Protein AF-A0A0P9DI42-F1 (afdb_monomer)

Solvent-accessible surface area (backbone atoms only — not comparable to full-atom values): 10385 Å² total; per-residue (Å²): 107,72,68,57,53,53,53,47,64,72,67,50,74,78,80,83,72,82,53,86,79,52,76,80,51,79,82,66,85,82,64,98,62,75,49,73,66,54,53,63,75,41,42,65,63,53,28,59,53,42,41,61,54,32,65,57,34,32,85,74,69,77,44,83,60,94,71,53,80,78,88,76,87,80,70,58,71,71,54,46,53,51,52,53,51,49,52,49,52,49,53,49,52,53,49,53,51,52,53,51,50,54,54,49,53,51,49,54,55,49,53,52,51,52,51,52,52,50,53,52,49,54,49,61,64,47,49,61,56,50,53,51,52,49,53,53,51,53,39,59,73,67,37,93,62,38,58,60,54,48,52,51,53,52,48,55,51,49,59,74,72,48,92,73,87,86,78,83,80,82,131

Mean predicted aligned error: 15.02 Å

Radius of gyration: 42.17 Å; Cα contacts (8 Å, |Δi|>4): 44; chains: 1; bounding box: 73×37×128 Å

Organism: NCBI:txid186479

Sequence (171 aa):
FISILRERIANFEAPRVGSPLDTVQLDSNIVTGVSINDLRKNLRDLNELMDRECLSSEARYGITFDASLITGIDPPTEVESALAAINTAHNQVSSDISLAQASADQKIVQSRRAVEIETLKAQAEVEPLRAMAAQLTELKRNGPRALELYLRNVRLRLYNQAQRVILEVKE

pLDDT: mean 79.25, std 15.26, range [40.31, 97.69]

Structure (mmCIF, N/CA/C/O backbone):
data_AF-A0A0P9DI42-F1
#
_entry.id   AF-A0A0P9DI42-F1
#
loop_
_atom_site.group_PDB
_atom_site.id
_atom_site.type_symbol
_atom_site.label_atom_id
_atom_site.label_alt_id
_atom_site.label_comp_id
_atom_site.label_asym_id
_atom_site.label_entity_id
_atom_site.label_seq_id
_atom_site.pdbx_PDB_ins_code
_atom_site.Cartn_x
_atom_site.Cartn_y
_atom_site.Cartn_z
_atom_site.occupancy
_atom_site.B_iso_or_equiv
_atom_site.auth_seq_id
_atom_site.auth_comp_id
_atom_site.auth_asym_id
_atom_site.auth_atom_id
_atom_site.pdbx_PDB_model_num
ATOM 1 N N . PHE A 1 1 ? 18.825 1.456 -46.500 1.00 64.19 1 PHE A N 1
ATOM 2 C CA . PHE A 1 1 ? 18.825 0.649 -45.264 1.00 64.19 1 PHE A CA 1
ATOM 3 C C . PHE A 1 1 ? 18.839 1.517 -44.002 1.00 64.19 1 PHE A C 1
ATOM 5 O O . PHE A 1 1 ? 17.791 1.654 -43.395 1.00 64.19 1 PHE A O 1
ATOM 12 N N . ILE A 1 2 ? 19.944 2.198 -43.652 1.00 69.38 2 ILE A N 1
ATOM 13 C CA . ILE A 1 2 ? 20.045 3.006 -42.409 1.00 69.38 2 ILE A CA 1
ATOM 14 C C . ILE A 1 2 ? 18.945 4.079 -42.290 1.00 69.38 2 ILE A C 1
ATOM 16 O O . ILE A 1 2 ? 18.373 4.249 -41.219 1.00 69.38 2 ILE A O 1
ATOM 20 N N . SER A 1 3 ? 18.608 4.775 -43.380 1.00 70.00 3 SER A N 1
ATOM 21 C CA . SER A 1 3 ? 17.539 5.788 -43.371 1.00 70.00 3 SER A CA 1
ATOM 22 C C . SER A 1 3 ? 16.152 5.190 -43.116 1.00 70.00 3 SER A C 1
ATOM 24 O O . SER A 1 3 ? 15.376 5.779 -42.376 1.00 70.00 3 SER A O 1
ATOM 26 N N . ILE A 1 4 ? 15.881 3.997 -43.659 1.00 70.88 4 ILE A N 1
ATOM 27 C CA . ILE A 1 4 ? 14.624 3.260 -43.445 1.00 70.88 4 ILE A CA 1
ATOM 28 C C . ILE A 1 4 ? 14.544 2.819 -41.981 1.00 70.88 4 ILE A C 1
ATOM 30 O O . ILE A 1 4 ? 13.529 3.021 -41.330 1.00 70.88 4 ILE A O 1
ATOM 34 N N . LEU A 1 5 ? 15.638 2.297 -41.424 1.00 73.75 5 LEU A N 1
ATOM 35 C CA . LEU A 1 5 ? 15.698 1.898 -40.019 1.00 73.75 5 LEU A CA 1
ATOM 36 C C . LEU A 1 5 ? 15.496 3.097 -39.073 1.00 73.75 5 LEU A C 1
ATOM 38 O O . LEU A 1 5 ? 14.724 3.003 -38.124 1.00 73.75 5 LEU A O 1
ATOM 42 N N . ARG A 1 6 ? 16.113 4.252 -39.361 1.00 74.75 6 ARG A N 1
ATOM 43 C CA . ARG A 1 6 ? 15.912 5.489 -38.582 1.00 74.75 6 ARG A CA 1
ATOM 44 C C . ARG A 1 6 ? 14.477 6.006 -38.650 1.00 74.75 6 ARG A C 1
ATOM 46 O O . ARG A 1 6 ? 13.918 6.351 -37.616 1.00 74.75 6 ARG A O 1
ATOM 53 N N . GLU A 1 7 ? 13.890 6.048 -39.843 1.00 78.00 7 GLU A N 1
ATOM 54 C CA . GLU A 1 7 ? 12.498 6.461 -40.038 1.00 78.00 7 GLU A CA 1
ATOM 55 C C . GLU A 1 7 ? 11.531 5.527 -39.296 1.00 78.00 7 GLU A C 1
ATOM 57 O O . GLU A 1 7 ? 10.593 5.987 -38.651 1.00 78.00 7 GLU A O 1
ATOM 62 N N . ARG A 1 8 ? 11.777 4.212 -39.327 1.00 72.75 8 ARG A N 1
ATOM 63 C CA . ARG A 1 8 ? 10.907 3.225 -38.676 1.00 72.75 8 ARG A CA 1
ATOM 64 C C . ARG A 1 8 ? 11.048 3.205 -37.157 1.00 72.75 8 ARG A C 1
ATOM 66 O O . ARG A 1 8 ? 10.031 3.072 -36.493 1.00 72.75 8 ARG A O 1
ATOM 73 N N . ILE A 1 9 ? 12.248 3.401 -36.604 1.00 74.62 9 ILE A N 1
ATOM 74 C CA . ILE A 1 9 ? 12.428 3.582 -35.151 1.00 74.62 9 ILE A CA 1
ATOM 75 C C . ILE A 1 9 ? 11.720 4.859 -34.678 1.00 74.62 9 ILE A C 1
ATOM 77 O O . ILE A 1 9 ? 11.094 4.851 -33.623 1.00 74.62 9 ILE A O 1
ATOM 81 N N . ALA A 1 10 ? 11.779 5.938 -35.464 1.00 72.19 10 ALA A N 1
ATOM 82 C CA . ALA A 1 10 ? 11.113 7.197 -35.133 1.00 72.19 10 ALA A CA 1
ATOM 83 C C . ALA A 1 10 ? 9.577 7.111 -35.213 1.00 72.19 10 ALA A C 1
ATOM 85 O O . ALA A 1 10 ? 8.895 7.758 -34.425 1.00 72.19 10 ALA A O 1
ATOM 86 N N . ASN A 1 11 ? 9.044 6.308 -36.140 1.00 73.50 11 ASN A N 1
ATOM 87 C CA . ASN A 1 11 ? 7.605 6.124 -36.363 1.00 73.50 11 ASN A CA 1
ATOM 88 C C . ASN A 1 11 ? 7.015 4.891 -35.653 1.00 73.50 11 ASN A C 1
ATOM 90 O O . ASN A 1 11 ? 5.857 4.548 -35.894 1.00 73.50 11 ASN A O 1
ATOM 94 N N . PHE A 1 12 ? 7.798 4.178 -34.841 1.00 72.06 12 PHE A N 1
ATOM 95 C CA . PHE A 1 12 ? 7.304 3.020 -34.103 1.00 72.06 12 PHE A CA 1
ATOM 96 C C . PHE A 1 12 ? 6.305 3.482 -33.032 1.00 72.06 12 PHE A C 1
ATOM 98 O O . PHE A 1 12 ? 6.553 4.454 -32.333 1.00 72.06 12 PHE A O 1
ATOM 105 N N . GLU A 1 13 ? 5.178 2.794 -32.872 1.00 68.69 13 GLU A N 1
ATOM 106 C CA . GLU A 1 13 ? 4.263 3.001 -31.745 1.00 68.69 13 GLU A CA 1
ATOM 107 C C . GLU A 1 13 ? 4.051 1.635 -31.097 1.00 68.69 13 GLU A C 1
ATOM 109 O O . GLU A 1 13 ? 3.623 0.687 -31.758 1.00 68.69 13 GLU A O 1
ATOM 114 N N . ALA A 1 14 ? 4.418 1.504 -29.820 1.00 64.62 14 ALA A N 1
ATOM 115 C CA . ALA A 1 14 ? 4.223 0.250 -29.109 1.00 64.62 14 ALA A CA 1
ATOM 116 C C . ALA A 1 14 ? 2.714 -0.049 -29.011 1.00 64.62 14 ALA A C 1
ATOM 118 O O . ALA A 1 14 ? 1.937 0.861 -28.696 1.00 64.62 14 ALA A O 1
ATOM 119 N N . PRO A 1 15 ? 2.271 -1.302 -29.236 1.00 61.78 15 PRO A N 1
ATOM 120 C CA . PRO A 1 15 ? 0.892 -1.680 -28.969 1.00 61.78 15 PRO A CA 1
ATOM 121 C C . PRO A 1 15 ? 0.569 -1.338 -27.512 1.00 61.78 15 PRO A C 1
ATOM 123 O O . PRO A 1 15 ? 1.271 -1.787 -26.605 1.00 61.78 15 PRO A O 1
ATOM 126 N N . ARG A 1 16 ? -0.465 -0.521 -27.273 1.00 56.38 16 ARG A N 1
ATOM 127 C CA . ARG A 1 16 ? -0.893 -0.138 -25.917 1.00 56.38 16 ARG A CA 1
ATOM 128 C C . ARG A 1 16 ? -1.508 -1.347 -25.222 1.00 56.38 16 ARG A C 1
ATOM 130 O O . ARG A 1 16 ? -2.726 -1.502 -25.172 1.00 56.38 16 ARG A O 1
ATOM 137 N N . VAL A 1 17 ? -0.668 -2.238 -24.712 1.00 48.78 17 VAL A N 1
ATOM 138 C CA . VAL A 1 17 ? -1.103 -3.296 -23.808 1.00 48.78 17 VAL A CA 1
ATOM 139 C C . VAL A 1 17 ? -1.302 -2.620 -22.460 1.00 48.78 17 VAL A C 1
ATOM 141 O O . VAL A 1 17 ? -0.343 -2.423 -21.723 1.00 48.78 17 VAL A O 1
ATOM 144 N N . GLY A 1 18 ? -2.535 -2.185 -22.188 1.00 46.94 18 GLY A N 1
ATOM 145 C CA . GLY A 1 18 ? -2.903 -1.550 -20.926 1.00 46.94 18 GLY A CA 1
ATOM 146 C C . GLY A 1 18 ? -2.551 -2.463 -19.757 1.00 46.94 18 GLY A C 1
ATOM 147 O O . GLY A 1 18 ? -3.269 -3.420 -19.469 1.00 46.94 18 GLY A O 1
ATOM 148 N N . SER A 1 19 ? -1.426 -2.183 -19.105 1.00 41.00 19 SER A N 1
ATOM 149 C CA . SER A 1 19 ? -1.057 -2.838 -17.862 1.00 41.00 19 SER A CA 1
ATOM 150 C C . SER A 1 19 ? -1.872 -2.180 -16.747 1.00 41.00 19 SER A C 1
ATOM 152 O O . SER A 1 19 ? -1.907 -0.953 -16.670 1.00 41.00 19 SER A O 1
ATOM 154 N N . PRO A 1 20 ? -2.531 -2.936 -15.853 1.00 45.56 20 PRO A N 1
ATOM 155 C CA . PRO A 1 20 ? -3.369 -2.361 -14.793 1.00 45.56 20 PRO A CA 1
ATOM 156 C C . PRO A 1 20 ? -2.591 -1.482 -13.786 1.00 45.56 20 PRO A C 1
ATOM 158 O O . PRO A 1 20 ? -3.207 -0.781 -12.983 1.00 45.56 20 PRO A O 1
ATOM 161 N N . LEU A 1 21 ? -1.254 -1.466 -13.861 1.00 47.06 21 LEU A N 1
ATOM 162 C CA . LEU A 1 21 ? -0.365 -0.551 -13.132 1.00 47.06 21 LEU A CA 1
ATOM 163 C C . LEU A 1 21 ? -0.298 0.872 -13.725 1.00 47.06 21 LEU A C 1
ATOM 165 O O . LEU A 1 21 ? 0.164 1.782 -13.041 1.00 47.06 21 LEU A O 1
ATOM 169 N N . ASP A 1 22 ? -0.810 1.103 -14.937 1.00 46.03 22 ASP A N 1
ATOM 170 C CA . ASP A 1 22 ? -0.815 2.430 -15.579 1.00 46.03 22 ASP A CA 1
ATOM 171 C C . ASP A 1 22 ? -1.930 3.351 -15.060 1.00 46.03 22 ASP A C 1
ATOM 173 O O . ASP A 1 22 ? -2.031 4.508 -15.458 1.00 46.03 22 ASP A O 1
ATOM 177 N N . THR A 1 23 ? -2.768 2.893 -14.127 1.00 42.72 23 THR A N 1
ATOM 178 C CA . THR A 1 23 ? -3.837 3.735 -13.559 1.00 42.72 23 THR A CA 1
ATOM 179 C C . THR A 1 23 ? -3.315 4.856 -12.651 1.00 42.72 23 THR A C 1
ATOM 181 O O . THR A 1 23 ? -4.037 5.820 -12.411 1.00 42.72 23 THR A O 1
ATOM 184 N N . VAL A 1 24 ? -2.046 4.800 -12.223 1.00 44.97 24 VAL A N 1
ATOM 185 C CA . VAL A 1 24 ? -1.351 5.919 -11.550 1.00 44.97 24 VAL A CA 1
ATOM 186 C C . VAL A 1 24 ? -0.597 6.816 -12.555 1.00 44.97 24 VAL A C 1
ATOM 188 O O . VAL A 1 24 ? -0.166 7.909 -12.206 1.00 44.97 24 VAL A O 1
ATOM 191 N N . GLN A 1 25 ? -0.482 6.417 -13.828 1.00 49.53 25 GLN A N 1
ATOM 192 C CA . GLN A 1 25 ? 0.238 7.151 -14.883 1.00 49.53 25 GLN A CA 1
ATOM 193 C C . GLN A 1 25 ? -0.636 8.143 -15.672 1.00 49.53 25 GLN A C 1
ATOM 195 O O . GLN A 1 25 ? -0.331 8.477 -16.817 1.00 49.53 25 GLN A O 1
ATOM 200 N N . LEU A 1 26 ? -1.731 8.647 -15.101 1.00 42.78 26 LEU A N 1
ATOM 201 C CA . LEU A 1 26 ? -2.586 9.592 -15.831 1.00 42.78 26 LEU A CA 1
ATOM 202 C C . LEU A 1 26 ? -1.978 10.996 -16.014 1.00 42.78 26 LEU A C 1
ATOM 204 O O . LEU A 1 26 ? -2.487 11.742 -16.845 1.00 42.78 26 LEU A O 1
ATOM 208 N N . ASP A 1 27 ? -0.839 11.305 -15.380 1.00 40.31 27 ASP A N 1
ATOM 209 C CA . ASP A 1 27 ? -0.186 12.624 -15.485 1.00 40.31 27 ASP A CA 1
ATOM 210 C C . ASP A 1 27 ? 1.186 12.632 -16.195 1.00 40.31 27 ASP A C 1
ATOM 212 O O . ASP A 1 27 ? 1.832 13.675 -16.274 1.00 40.31 27 ASP A O 1
ATOM 216 N N . SER A 1 28 ? 1.641 11.518 -16.784 1.00 43.84 28 SER A N 1
ATOM 217 C CA . SER A 1 28 ? 2.895 11.471 -17.570 1.00 43.84 28 SER A CA 1
ATOM 218 C C . SER A 1 28 ? 2.683 11.375 -19.087 1.00 43.84 28 SER A C 1
ATOM 220 O O . SER A 1 28 ? 3.588 11.000 -19.828 1.00 43.84 28 SER A O 1
ATOM 222 N N . ASN A 1 29 ? 1.498 11.746 -19.577 1.00 41.97 29 ASN A N 1
ATOM 223 C CA . ASN A 1 29 ? 1.102 11.660 -20.990 1.00 41.97 29 ASN A CA 1
ATOM 224 C C . ASN A 1 29 ? 1.641 12.792 -21.897 1.00 41.97 29 ASN A C 1
ATOM 226 O O . ASN A 1 29 ? 0.988 13.178 -22.865 1.00 41.97 29 ASN A O 1
ATOM 230 N N . ILE A 1 30 ? 2.842 13.323 -21.639 1.00 42.22 30 ILE A N 1
ATOM 231 C CA . ILE A 1 30 ? 3.510 14.256 -22.570 1.00 42.22 30 ILE A CA 1
ATOM 232 C C . ILE A 1 30 ? 4.986 13.885 -22.751 1.00 42.22 30 ILE A C 1
ATOM 234 O O . ILE A 1 30 ? 5.887 14.706 -22.608 1.00 42.22 30 ILE A O 1
ATOM 238 N N . VAL A 1 31 ? 5.253 12.632 -23.107 1.00 42.94 31 VAL A N 1
ATOM 239 C CA . VAL A 1 31 ? 6.445 12.314 -23.900 1.00 42.94 31 VAL A CA 1
ATOM 240 C C . VAL A 1 31 ? 5.970 11.533 -25.114 1.00 42.94 31 VAL A C 1
ATOM 242 O O . VAL A 1 31 ? 5.849 10.315 -25.101 1.00 42.94 31 VAL A O 1
ATOM 245 N N . THR A 1 32 ? 5.649 12.273 -26.174 1.00 45.22 32 THR A N 1
ATOM 246 C CA . THR A 1 32 ? 5.513 11.760 -27.540 1.00 45.22 32 THR A CA 1
ATOM 247 C C . THR A 1 32 ? 6.880 11.266 -28.008 1.00 45.22 32 THR A C 1
ATOM 249 O O . THR A 1 32 ? 7.607 11.967 -28.710 1.00 45.22 32 THR A O 1
ATOM 252 N N . GLY A 1 33 ? 7.271 10.090 -27.539 1.00 54.28 33 GLY A N 1
ATOM 253 C CA . GLY A 1 33 ? 8.527 9.450 -27.883 1.00 54.28 33 GLY A CA 1
ATOM 254 C C . GLY A 1 33 ? 8.505 8.000 -27.433 1.00 54.28 33 GLY A C 1
ATOM 255 O O . GLY A 1 33 ? 8.117 7.695 -26.309 1.00 54.28 33 GLY A O 1
ATOM 256 N N . VAL A 1 34 ? 8.912 7.102 -28.323 1.00 63.69 34 VAL A N 1
ATOM 257 C CA . VAL A 1 34 ? 9.083 5.685 -28.004 1.00 63.69 34 VAL A CA 1
ATOM 258 C C . VAL A 1 34 ? 10.203 5.541 -26.981 1.00 63.69 34 VAL A C 1
ATOM 260 O O . VAL A 1 34 ? 11.318 6.013 -27.216 1.00 63.69 34 VAL A O 1
ATOM 263 N N . 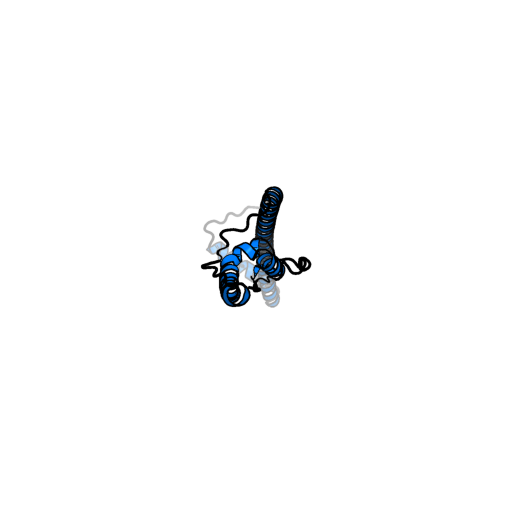SER A 1 35 ? 9.944 4.877 -25.854 1.00 72.00 35 SER A N 1
ATOM 264 C CA . SER A 1 35 ? 11.007 4.571 -24.898 1.00 72.00 35 SER A CA 1
ATOM 265 C C . SER A 1 35 ? 11.963 3.526 -25.474 1.00 72.00 35 SER A C 1
ATOM 267 O O . SER A 1 35 ? 11.545 2.558 -26.112 1.00 72.00 35 SER A O 1
ATOM 269 N N . ILE A 1 36 ? 13.258 3.648 -25.167 1.00 78.62 36 ILE A N 1
ATOM 270 C CA . ILE A 1 36 ? 14.261 2.616 -25.481 1.00 78.62 36 ILE A CA 1
ATOM 271 C C . ILE A 1 36 ? 13.852 1.248 -24.903 1.00 78.62 36 ILE A C 1
ATOM 273 O O . ILE A 1 36 ? 14.144 0.203 -25.480 1.00 78.62 36 ILE A O 1
ATOM 277 N N . ASN A 1 37 ? 13.130 1.251 -23.777 1.00 76.56 37 ASN A N 1
ATOM 278 C CA . ASN A 1 37 ? 12.603 0.047 -23.146 1.00 76.56 37 ASN A CA 1
ATOM 279 C C . ASN A 1 37 ? 11.474 -0.587 -23.971 1.00 76.56 37 ASN A C 1
ATOM 281 O O . ASN A 1 37 ? 11.382 -1.810 -24.049 1.00 76.56 37 ASN A O 1
ATOM 285 N N . ASP A 1 38 ? 10.650 0.231 -24.623 1.00 77.44 38 ASP A N 1
ATOM 286 C CA . ASP A 1 38 ? 9.564 -0.252 -25.475 1.00 77.44 38 ASP A CA 1
ATOM 287 C C . ASP A 1 38 ? 10.11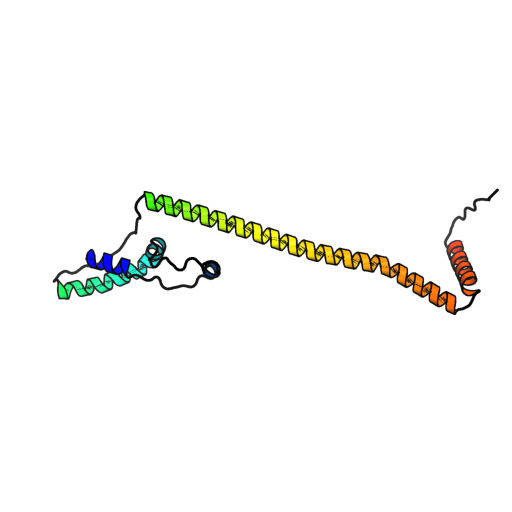1 -0.836 -26.776 1.00 77.44 38 ASP A C 1
ATOM 289 O O . ASP A 1 38 ? 9.653 -1.891 -27.212 1.00 77.44 38 ASP A O 1
ATOM 293 N N . LEU A 1 39 ? 11.153 -0.225 -27.347 1.00 80.88 39 LEU A N 1
ATOM 294 C CA . LEU A 1 39 ? 11.870 -0.790 -28.494 1.00 80.88 39 LEU A CA 1
ATOM 295 C C . LEU A 1 39 ? 12.516 -2.140 -28.152 1.00 80.88 39 LEU A C 1
ATOM 297 O O . LEU A 1 39 ? 12.441 -3.078 -28.940 1.00 80.88 39 LEU A O 1
ATOM 301 N N . ARG A 1 40 ? 13.114 -2.266 -26.959 1.00 81.62 40 ARG A N 1
ATOM 302 C CA . ARG A 1 40 ? 13.707 -3.529 -26.486 1.00 81.62 40 ARG A CA 1
ATOM 303 C C . ARG A 1 40 ? 12.665 -4.630 -26.294 1.00 81.62 40 ARG A C 1
ATOM 305 O O . ARG A 1 40 ? 12.910 -5.764 -26.692 1.00 81.62 40 ARG A O 1
ATOM 312 N N . LYS A 1 41 ? 11.508 -4.314 -25.705 1.00 82.12 41 LYS A N 1
ATOM 313 C CA . LYS A 1 41 ? 10.424 -5.291 -25.493 1.00 82.12 41 LYS A CA 1
ATOM 314 C C . LYS A 1 41 ? 9.817 -5.785 -26.805 1.00 82.12 41 LYS A C 1
ATOM 316 O O . LYS A 1 41 ? 9.475 -6.958 -26.906 1.00 82.12 41 LYS A O 1
ATOM 321 N N . ASN A 1 42 ? 9.722 -4.910 -27.804 1.00 83.94 42 ASN A N 1
ATOM 322 C CA . ASN A 1 42 ? 9.073 -5.198 -29.085 1.00 83.94 42 ASN A CA 1
ATOM 323 C C . ASN A 1 42 ? 10.077 -5.433 -30.228 1.00 83.94 42 ASN A C 1
ATOM 325 O O . ASN A 1 42 ? 9.755 -5.271 -31.404 1.00 83.94 42 ASN A O 1
ATOM 329 N N . LEU A 1 43 ? 11.307 -5.833 -29.894 1.00 84.50 43 LEU A N 1
ATOM 330 C CA . LEU A 1 43 ? 12.387 -6.033 -30.863 1.00 84.50 43 LEU A CA 1
ATOM 331 C C . LEU A 1 43 ? 12.052 -7.123 -31.893 1.00 84.50 43 LEU A C 1
ATOM 333 O O . LEU A 1 43 ? 12.458 -7.040 -33.049 1.00 84.50 43 LEU A O 1
ATOM 337 N N . ARG A 1 44 ? 11.263 -8.124 -31.482 1.00 84.12 44 ARG A N 1
ATOM 338 C CA . ARG A 1 44 ? 10.755 -9.182 -32.362 1.00 84.12 44 ARG A CA 1
ATOM 339 C C . ARG A 1 44 ? 9.856 -8.622 -33.462 1.00 84.12 44 ARG A C 1
ATOM 341 O O . ARG A 1 44 ? 10.103 -8.893 -34.631 1.00 84.12 44 ARG A O 1
ATOM 348 N N . ASP A 1 45 ? 8.869 -7.817 -33.090 1.00 83.62 45 ASP A N 1
ATOM 349 C CA . ASP A 1 45 ? 7.925 -7.225 -34.040 1.00 83.62 45 ASP A CA 1
ATOM 350 C C . ASP A 1 45 ? 8.647 -6.274 -35.003 1.00 83.62 45 ASP A C 1
ATOM 352 O O . ASP A 1 45 ? 8.345 -6.214 -36.196 1.00 83.62 45 ASP A O 1
ATOM 356 N N . LEU A 1 46 ? 9.659 -5.566 -34.494 1.00 82.69 46 LEU A N 1
ATOM 357 C CA . LEU A 1 46 ? 10.488 -4.680 -35.298 1.00 82.69 46 LEU A CA 1
ATOM 358 C C . LEU A 1 46 ? 11.348 -5.458 -36.311 1.00 82.69 46 LEU A C 1
ATOM 360 O O . LEU A 1 46 ? 11.455 -5.030 -37.459 1.00 82.69 46 LEU A O 1
ATOM 364 N N . ASN A 1 47 ? 11.889 -6.620 -35.932 1.00 84.44 47 ASN A N 1
ATOM 365 C CA . ASN A 1 47 ? 12.619 -7.512 -36.839 1.00 84.44 47 ASN A CA 1
ATOM 366 C C . ASN A 1 47 ? 11.710 -8.116 -37.923 1.00 84.44 47 ASN A C 1
ATOM 368 O O . ASN A 1 47 ? 12.054 -8.061 -39.101 1.00 84.44 47 ASN A O 1
ATOM 372 N N . GLU A 1 48 ? 10.517 -8.602 -37.562 1.00 85.12 48 GLU A N 1
ATOM 373 C CA . GLU A 1 48 ? 9.548 -9.137 -38.536 1.00 85.12 48 GLU A CA 1
ATOM 374 C C . GLU A 1 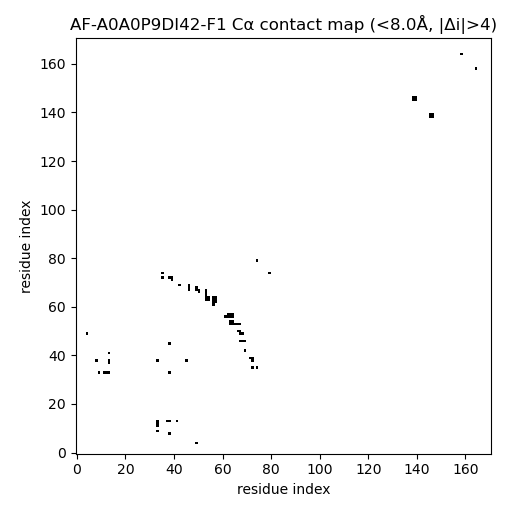48 ? 9.135 -8.081 -39.579 1.00 85.12 48 GLU A C 1
ATOM 376 O O . GLU A 1 48 ? 8.938 -8.381 -40.761 1.00 85.12 48 GLU A O 1
ATOM 381 N N . LEU A 1 49 ? 9.025 -6.820 -39.156 1.00 79.88 49 LEU A N 1
ATOM 382 C CA . LEU A 1 49 ? 8.736 -5.705 -40.051 1.00 79.88 49 LEU A CA 1
ATOM 383 C C . LEU A 1 49 ? 9.931 -5.353 -40.954 1.00 79.88 49 LEU A C 1
ATOM 385 O O . LEU A 1 49 ? 9.728 -5.040 -42.129 1.00 79.88 49 LEU A O 1
ATOM 389 N N . MET A 1 50 ? 11.162 -5.423 -40.436 1.00 79.38 50 MET A N 1
ATOM 390 C CA . MET A 1 50 ? 12.383 -5.215 -41.225 1.00 79.38 50 MET A CA 1
ATOM 391 C C . MET A 1 50 ? 12.547 -6.268 -42.320 1.00 79.38 50 MET A C 1
ATOM 393 O O . MET A 1 50 ? 12.810 -5.902 -43.467 1.00 79.38 50 MET A O 1
ATOM 397 N N . ASP A 1 51 ? 12.303 -7.541 -42.015 1.00 81.56 51 ASP A N 1
ATOM 398 C CA . ASP A 1 51 ? 12.400 -8.619 -43.003 1.00 81.56 51 ASP A CA 1
ATOM 399 C C . ASP A 1 51 ? 11.398 -8.430 -44.155 1.00 81.56 51 ASP A C 1
ATOM 401 O O . ASP A 1 51 ? 11.747 -8.587 -45.327 1.00 81.56 51 ASP A O 1
ATOM 405 N N . ARG A 1 52 ? 10.167 -7.987 -43.858 1.00 80.62 52 ARG A N 1
ATOM 406 C CA . ARG A 1 52 ? 9.158 -7.691 -44.891 1.00 80.62 52 ARG A CA 1
ATOM 407 C C . ARG A 1 52 ? 9.598 -6.576 -45.846 1.00 80.62 52 ARG A C 1
ATOM 409 O O . ARG A 1 52 ? 9.334 -6.657 -47.044 1.00 80.62 52 ARG A O 1
ATOM 416 N N . GLU A 1 53 ? 10.244 -5.533 -45.338 1.00 75.94 53 GLU A N 1
ATOM 417 C CA . GLU A 1 53 ? 10.710 -4.402 -46.153 1.00 75.94 53 GLU A CA 1
ATOM 418 C C . GLU A 1 53 ? 11.958 -4.759 -46.976 1.00 75.94 53 GLU A C 1
ATOM 420 O O . GLU A 1 53 ? 12.102 -4.303 -48.117 1.00 75.94 53 GLU A O 1
ATOM 425 N N . CYS A 1 54 ? 12.825 -5.626 -46.443 1.00 75.25 54 CYS A N 1
ATOM 426 C CA . CYS A 1 54 ? 13.983 -6.175 -47.149 1.00 75.25 54 CYS A CA 1
ATOM 427 C C . CYS A 1 54 ? 13.584 -6.915 -48.438 1.00 75.25 54 CYS A C 1
ATOM 429 O O . CYS A 1 54 ? 14.254 -6.730 -49.455 1.00 75.25 54 CYS A O 1
ATOM 431 N N . LEU A 1 55 ? 12.442 -7.617 -48.457 1.00 77.19 55 LEU A N 1
ATOM 432 C CA . LEU A 1 55 ? 11.898 -8.255 -49.670 1.00 77.19 55 LEU A CA 1
ATOM 433 C C . LEU A 1 55 ? 11.620 -7.255 -50.806 1.00 77.19 55 LEU A C 1
ATOM 435 O O . LEU A 1 55 ? 11.751 -7.581 -51.982 1.00 77.19 55 LEU A O 1
ATOM 439 N N . SER A 1 56 ? 11.264 -6.008 -50.480 1.00 75.75 56 SER A N 1
ATOM 440 C CA . SER A 1 56 ? 10.979 -4.976 -51.488 1.00 75.75 56 SER A CA 1
ATOM 441 C C . SER A 1 56 ? 12.241 -4.337 -52.089 1.00 75.75 56 SER A C 1
ATOM 443 O O . SER A 1 56 ? 12.159 -3.619 -53.093 1.00 75.75 56 SER A O 1
ATOM 445 N N . SER A 1 57 ? 13.408 -4.580 -51.481 1.00 73.62 57 SER A N 1
ATOM 446 C CA . SER A 1 57 ? 14.685 -3.995 -51.903 1.00 73.62 57 SER A CA 1
ATOM 447 C C . SER A 1 57 ? 15.252 -4.661 -53.157 1.00 73.62 57 SER A C 1
ATOM 449 O O . SER A 1 57 ? 15.874 -3.975 -53.967 1.00 73.62 57 SER A O 1
ATOM 451 N N . GLU A 1 58 ? 14.973 -5.948 -53.373 1.00 74.50 58 GLU A N 1
ATOM 452 C CA . GLU A 1 58 ? 15.410 -6.688 -54.562 1.00 74.50 58 GLU A CA 1
ATOM 453 C C . GLU A 1 58 ? 14.821 -6.080 -55.842 1.00 74.50 58 GLU A C 1
ATOM 455 O O . GLU A 1 58 ? 15.552 -5.748 -56.772 1.00 74.50 58 GLU A O 1
ATOM 460 N N . ALA A 1 59 ? 13.512 -5.813 -55.851 1.00 76.69 59 ALA A N 1
ATOM 461 C CA . ALA A 1 59 ? 12.822 -5.240 -57.006 1.00 76.69 59 ALA A CA 1
ATOM 462 C C . ALA A 1 59 ? 13.248 -3.793 -57.324 1.00 76.69 59 ALA A C 1
ATOM 464 O O . ALA A 1 59 ? 13.196 -3.373 -58.479 1.00 76.69 59 ALA A O 1
ATOM 465 N N . ARG A 1 60 ? 13.641 -3.011 -56.308 1.00 76.00 60 ARG A N 1
ATOM 466 C CA . ARG A 1 60 ? 13.993 -1.587 -56.466 1.00 76.00 60 ARG A CA 1
ATOM 467 C C . ARG A 1 60 ? 15.476 -1.336 -56.714 1.00 76.00 60 ARG A C 1
ATOM 469 O O . ARG A 1 60 ? 15.812 -0.384 -57.412 1.00 76.00 60 ARG A O 1
ATOM 476 N N . TYR A 1 61 ? 16.344 -2.145 -56.117 1.00 78.25 61 TYR A N 1
ATOM 477 C CA . TYR A 1 61 ? 17.786 -1.900 -56.083 1.00 78.25 61 TYR A CA 1
ATOM 478 C C . TYR A 1 61 ? 18.618 -3.082 -56.598 1.00 78.25 61 TYR A C 1
ATOM 480 O O . TYR A 1 61 ? 19.831 -2.939 -56.710 1.00 78.25 61 TYR A O 1
ATOM 488 N N . GLY A 1 62 ? 18.002 -4.225 -56.930 1.00 79.94 62 GLY A N 1
ATOM 489 C CA . GLY A 1 62 ? 18.700 -5.413 -57.438 1.00 79.94 62 GLY A CA 1
ATOM 490 C C . GLY A 1 62 ? 19.567 -6.122 -56.394 1.00 79.94 62 GLY A C 1
ATOM 491 O O . GLY A 1 62 ? 20.487 -6.848 -56.758 1.00 79.94 62 GLY A O 1
ATOM 492 N N . ILE A 1 63 ? 19.316 -5.874 -55.104 1.00 78.75 63 ILE A N 1
ATOM 493 C CA . ILE A 1 63 ? 20.089 -6.416 -53.980 1.00 78.75 63 ILE A CA 1
ATOM 494 C C . ILE A 1 63 ? 19.143 -7.194 -53.065 1.00 78.75 63 ILE A C 1
ATOM 496 O O . ILE A 1 63 ? 18.135 -6.651 -52.609 1.00 78.75 63 ILE A O 1
ATOM 500 N N . THR A 1 64 ? 19.496 -8.443 -52.769 1.00 71.44 64 THR A N 1
ATOM 501 C CA . THR A 1 64 ? 18.779 -9.327 -51.844 1.00 71.44 64 THR A CA 1
ATOM 502 C C . THR A 1 64 ? 19.385 -9.235 -50.445 1.00 71.44 64 THR A C 1
ATOM 504 O O . THR A 1 64 ? 20.575 -9.499 -50.262 1.00 71.44 64 THR A O 1
ATOM 507 N N . PHE A 1 65 ? 18.576 -8.874 -49.450 1.00 73.44 65 PHE A N 1
ATOM 508 C CA . PHE A 1 65 ? 18.948 -8.967 -48.037 1.00 73.44 65 PHE A CA 1
ATOM 509 C C . PHE A 1 65 ? 18.335 -10.240 -47.451 1.00 73.44 65 PHE A C 1
ATOM 511 O O . PHE A 1 65 ? 17.116 -10.366 -47.435 1.00 73.44 65 PHE A O 1
ATOM 518 N N . ASP A 1 66 ? 19.180 -11.162 -46.992 1.00 67.12 66 ASP A N 1
ATOM 519 C CA . ASP A 1 66 ? 18.773 -12.508 -46.554 1.00 67.12 66 ASP A CA 1
ATOM 520 C C . ASP A 1 66 ? 18.084 -12.503 -45.171 1.00 67.12 66 ASP A C 1
ATOM 522 O O . ASP A 1 66 ? 17.198 -13.308 -44.908 1.00 67.12 66 ASP A O 1
ATOM 526 N N . ALA A 1 67 ? 18.458 -11.559 -44.297 1.00 63.88 67 ALA A N 1
ATOM 527 C CA . AL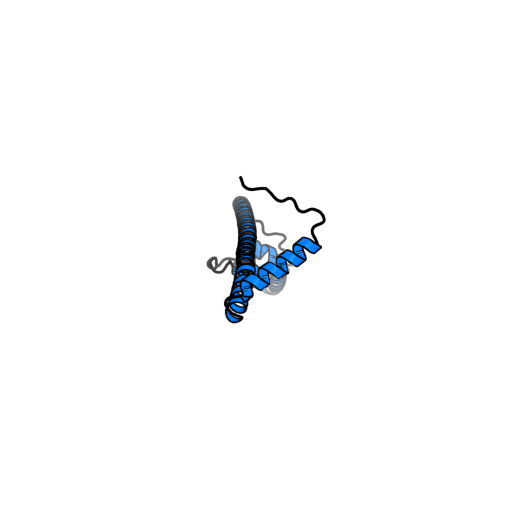A A 1 67 ? 17.770 -11.243 -43.041 1.00 63.88 67 ALA A CA 1
ATOM 528 C C . ALA A 1 67 ? 18.258 -9.894 -42.485 1.00 63.88 67 ALA A C 1
ATOM 530 O O . ALA A 1 67 ? 19.432 -9.540 -42.645 1.00 63.88 67 ALA A O 1
ATOM 531 N N . SER A 1 68 ? 17.390 -9.161 -41.782 1.00 69.81 68 SER A N 1
ATOM 532 C CA . SER A 1 68 ? 17.770 -7.981 -40.996 1.00 69.81 68 SER A CA 1
ATOM 533 C C . SER A 1 68 ? 17.445 -8.211 -39.522 1.00 69.81 68 SER A C 1
ATOM 535 O O . SER A 1 68 ? 16.394 -7.800 -39.034 1.00 69.81 68 SER A O 1
ATOM 537 N N . LEU A 1 69 ? 18.379 -8.824 -38.792 1.00 80.56 69 LEU A N 1
ATOM 538 C CA . LEU A 1 69 ? 18.224 -9.071 -37.362 1.00 80.56 69 LEU A CA 1
ATOM 539 C C . LEU A 1 69 ? 18.865 -7.954 -36.535 1.00 80.56 69 LEU A C 1
ATOM 541 O O . LEU A 1 69 ? 20.088 -7.818 -36.486 1.00 80.56 69 LEU A O 1
ATOM 545 N N . ILE A 1 70 ? 18.041 -7.194 -35.820 1.00 82.56 70 ILE A N 1
ATOM 546 C CA . ILE A 1 70 ? 18.516 -6.360 -34.720 1.00 82.56 70 ILE A CA 1
ATOM 547 C C . ILE A 1 70 ? 18.800 -7.286 -33.544 1.00 82.56 70 ILE A C 1
ATOM 549 O O . ILE A 1 70 ? 17.930 -8.045 -33.117 1.00 82.56 70 ILE A O 1
ATOM 553 N N . THR A 1 71 ? 20.031 -7.242 -33.041 1.00 83.25 71 THR A N 1
ATOM 554 C CA . THR A 1 71 ? 20.495 -8.076 -31.922 1.00 83.25 71 THR A CA 1
ATOM 555 C C . THR A 1 71 ? 20.325 -7.390 -30.571 1.00 83.25 71 THR A C 1
ATOM 557 O O . THR A 1 71 ? 20.202 -8.059 -29.551 1.00 83.25 71 THR A O 1
ATOM 560 N N . GLY A 1 72 ? 20.319 -6.058 -30.557 1.00 82.88 72 GLY A N 1
ATOM 561 C CA . GLY A 1 72 ? 20.224 -5.252 -29.350 1.00 82.88 72 GLY A CA 1
ATOM 562 C C . GLY A 1 72 ? 20.102 -3.769 -29.674 1.00 82.88 72 GLY A C 1
ATOM 563 O O . GLY A 1 72 ? 20.427 -3.326 -30.776 1.00 82.88 72 GLY A O 1
ATOM 564 N N . ILE A 1 73 ? 19.590 -3.015 -28.705 1.00 83.75 73 ILE A N 1
ATOM 565 C CA . ILE A 1 73 ? 19.520 -1.556 -28.752 1.00 83.75 73 ILE A CA 1
ATOM 566 C C . ILE A 1 73 ? 20.179 -1.051 -27.474 1.00 83.75 73 ILE A C 1
ATOM 568 O O . ILE A 1 73 ? 19.590 -1.101 -26.382 1.00 83.75 73 ILE A O 1
ATOM 572 N N . ASP A 1 74 ? 21.409 -0.579 -27.637 1.00 83.44 74 ASP A N 1
ATOM 573 C CA . ASP A 1 74 ? 22.256 -0.121 -26.545 1.00 83.44 74 ASP A CA 1
ATOM 574 C C . ASP A 1 74 ? 22.266 1.413 -26.508 1.00 83.44 74 ASP A C 1
ATOM 576 O O . ASP A 1 74 ? 22.633 2.056 -27.498 1.00 83.44 74 ASP A O 1
ATOM 580 N N . PRO A 1 75 ? 21.800 2.032 -25.409 1.00 83.69 75 PRO A N 1
ATOM 581 C CA . PRO A 1 75 ? 21.907 3.464 -25.223 1.00 83.69 75 PRO A CA 1
ATOM 582 C C . PRO A 1 75 ? 23.367 3.853 -24.935 1.00 83.69 75 PRO A C 1
ATOM 584 O O . PRO A 1 75 ? 24.161 3.019 -24.500 1.00 83.69 75 PRO A O 1
ATOM 587 N N . PRO A 1 76 ? 23.726 5.134 -25.120 1.00 88.62 76 PRO A N 1
ATOM 588 C CA . PRO A 1 76 ? 24.993 5.669 -24.630 1.00 88.62 76 PRO A CA 1
ATOM 589 C C . PRO A 1 76 ? 25.155 5.437 -23.122 1.00 88.62 76 PRO A C 1
ATOM 591 O O . PRO A 1 76 ? 24.169 5.431 -22.379 1.00 88.62 76 PRO A O 1
ATOM 594 N N . THR A 1 77 ? 26.396 5.307 -22.657 1.00 87.12 77 THR A N 1
ATOM 595 C CA . THR A 1 77 ? 26.734 4.943 -21.270 1.00 87.12 77 THR A CA 1
ATOM 596 C C . THR A 1 77 ? 26.152 5.894 -20.223 1.00 87.12 77 THR A C 1
ATOM 598 O O . THR A 1 77 ? 25.713 5.464 -19.156 1.00 87.12 77 THR A O 1
ATOM 601 N N . GLU A 1 78 ? 26.083 7.192 -20.523 1.00 87.56 78 GLU A N 1
ATOM 602 C CA . GLU A 1 78 ? 25.503 8.199 -19.627 1.00 87.56 78 GLU A CA 1
ATOM 603 C C . GLU A 1 78 ? 23.987 8.011 -19.485 1.00 87.56 78 GLU A C 1
ATOM 605 O O . GLU A 1 78 ? 23.428 8.165 -18.398 1.00 87.56 78 GLU A O 1
ATOM 610 N N . VAL A 1 79 ? 23.322 7.642 -20.584 1.00 87.50 79 VAL A N 1
ATOM 611 C CA . VAL A 1 79 ? 21.875 7.407 -20.634 1.00 87.50 79 VAL A CA 1
ATOM 612 C C . VAL A 1 79 ? 21.523 6.094 -19.941 1.00 87.50 79 VAL A C 1
ATOM 614 O O . VAL A 1 79 ? 20.527 6.037 -19.225 1.00 87.50 79 VAL A O 1
ATOM 617 N N . GLU A 1 80 ? 22.343 5.054 -20.093 1.00 84.88 80 GLU A N 1
ATOM 618 C CA . GLU A 1 80 ? 22.162 3.787 -19.381 1.00 84.88 80 GLU A CA 1
ATOM 619 C C . GLU A 1 80 ? 22.215 3.977 -17.861 1.00 84.88 80 GLU A C 1
ATOM 621 O O . GLU A 1 80 ? 21.311 3.537 -17.147 1.00 84.88 80 GLU A O 1
ATOM 626 N N . SER A 1 81 ? 23.227 4.703 -17.378 1.00 86.94 81 SER A N 1
ATOM 627 C CA . SER A 1 81 ? 23.376 5.042 -15.960 1.00 86.94 81 SER A CA 1
ATOM 628 C C . SER A 1 81 ? 22.177 5.842 -15.439 1.00 86.94 81 SER A C 1
ATOM 630 O O . SER A 1 81 ? 21.605 5.510 -14.397 1.00 86.94 81 SER A O 1
ATOM 632 N N . ALA A 1 82 ? 21.724 6.845 -16.199 1.00 88.25 82 ALA A N 1
ATOM 633 C CA . ALA A 1 82 ? 20.547 7.634 -15.844 1.00 88.25 82 ALA A CA 1
ATOM 634 C C . ALA A 1 82 ? 19.268 6.780 -15.783 1.00 88.25 82 ALA A C 1
ATOM 636 O O . ALA A 1 82 ? 18.498 6.891 -14.830 1.00 88.25 82 ALA A 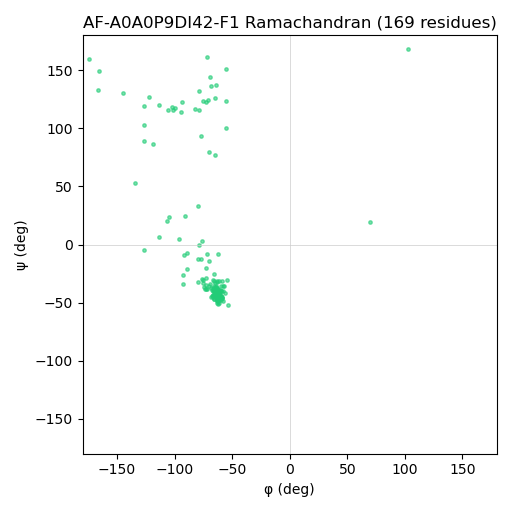O 1
ATOM 637 N N . LEU A 1 83 ? 19.051 5.886 -16.753 1.00 84.94 83 LEU A N 1
ATOM 638 C CA . LEU A 1 83 ? 17.903 4.975 -16.765 1.00 84.94 83 LEU A CA 1
ATOM 639 C C . LEU A 1 83 ? 17.942 3.991 -15.590 1.00 84.94 83 LEU A C 1
ATOM 641 O O . LEU A 1 83 ? 16.910 3.738 -14.970 1.00 84.94 83 LEU A O 1
ATOM 645 N N . ALA A 1 84 ? 19.118 3.458 -15.250 1.00 84.31 84 ALA A N 1
ATOM 646 C CA . ALA A 1 84 ? 19.290 2.589 -14.090 1.00 84.31 84 ALA A CA 1
ATOM 647 C C . ALA A 1 84 ? 18.982 3.327 -12.776 1.00 84.31 84 ALA A C 1
ATOM 649 O O . ALA A 1 84 ? 18.275 2.791 -11.917 1.00 84.31 84 ALA A O 1
ATOM 650 N N . ALA A 1 85 ? 19.446 4.574 -12.644 1.00 89.62 85 ALA A N 1
ATOM 651 C CA . ALA A 1 85 ? 19.159 5.421 -11.490 1.00 89.62 85 ALA A CA 1
ATOM 652 C C . ALA A 1 85 ? 17.658 5.733 -11.371 1.00 89.62 85 ALA A C 1
ATOM 654 O O . ALA A 1 85 ? 17.088 5.584 -10.290 1.00 89.62 85 ALA A O 1
ATOM 655 N N . ILE A 1 86 ? 16.999 6.085 -12.481 1.00 87.12 86 ILE A N 1
ATOM 656 C CA . ILE A 1 86 ? 15.552 6.341 -12.527 1.00 87.12 86 ILE A CA 1
ATOM 657 C C . ILE A 1 86 ? 14.765 5.090 -12.136 1.00 87.12 86 ILE A C 1
ATOM 659 O O . ILE A 1 86 ? 13.875 5.176 -11.296 1.00 87.12 86 ILE A O 1
ATOM 663 N N . ASN A 1 87 ? 15.100 3.923 -12.690 1.00 84.12 87 ASN A N 1
ATOM 664 C CA . ASN A 1 87 ? 14.410 2.675 -12.358 1.00 84.12 87 ASN A CA 1
ATOM 665 C C . ASN A 1 87 ? 14.599 2.293 -10.888 1.00 84.12 87 ASN A C 1
ATOM 667 O O . ASN A 1 87 ? 13.653 1.858 -10.236 1.00 84.12 87 ASN A O 1
ATOM 671 N N . THR A 1 88 ? 15.803 2.490 -10.349 1.00 90.38 88 THR A N 1
ATOM 672 C CA . THR A 1 88 ? 16.079 2.247 -8.927 1.00 90.38 88 THR A CA 1
ATOM 673 C C . THR A 1 88 ? 15.246 3.178 -8.049 1.00 90.38 88 THR A C 1
ATOM 675 O O . THR A 1 88 ? 14.561 2.702 -7.146 1.00 90.38 88 THR A O 1
ATOM 678 N N . ALA A 1 89 ? 15.231 4.480 -8.352 1.00 91.38 89 ALA A N 1
ATOM 679 C CA . ALA A 1 89 ? 14.426 5.455 -7.624 1.00 91.38 89 ALA A CA 1
ATOM 680 C C . ALA A 1 89 ? 12.923 5.151 -7.733 1.00 91.38 89 ALA A C 1
ATOM 682 O O . ALA A 1 89 ? 12.210 5.205 -6.736 1.00 91.38 89 ALA A O 1
ATOM 683 N N . HIS A 1 90 ? 12.444 4.775 -8.920 1.00 86.56 90 HIS A N 1
ATOM 684 C CA . HIS A 1 90 ? 11.046 4.421 -9.149 1.00 86.56 90 HIS A CA 1
ATOM 685 C C . HIS A 1 90 ? 10.634 3.183 -8.347 1.00 86.56 90 HIS A C 1
ATOM 687 O O . HIS A 1 90 ? 9.624 3.211 -7.649 1.00 86.56 90 HIS A O 1
ATOM 693 N N . ASN A 1 91 ? 11.440 2.120 -8.387 1.00 86.12 91 ASN A N 1
ATOM 694 C CA . ASN A 1 91 ? 11.17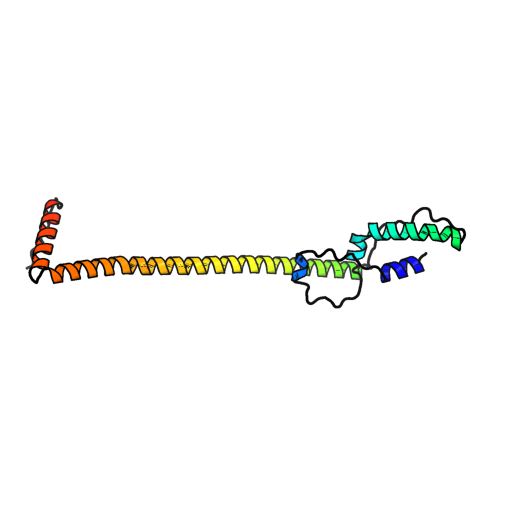9 0.900 -7.625 1.00 86.12 91 ASN A CA 1
ATOM 695 C C . ASN A 1 91 ? 11.217 1.159 -6.116 1.00 86.12 91 ASN A C 1
ATOM 697 O O . ASN A 1 91 ? 10.389 0.624 -5.381 1.00 86.12 91 ASN A O 1
ATOM 701 N N . GLN A 1 92 ? 12.137 2.009 -5.657 1.00 93.81 92 GLN A N 1
ATOM 702 C CA . GLN A 1 92 ? 12.215 2.412 -4.258 1.00 93.81 92 GLN A CA 1
ATOM 703 C C . GLN A 1 92 ? 10.958 3.175 -3.827 1.00 93.81 92 GLN A C 1
ATOM 705 O O . GLN A 1 92 ? 10.310 2.781 -2.861 1.00 93.81 92 GLN A O 1
ATOM 710 N N . VAL A 1 93 ? 10.551 4.197 -4.585 1.00 93.44 93 VAL A N 1
ATOM 711 C CA . VAL A 1 93 ? 9.329 4.966 -4.303 1.00 93.44 93 VAL A CA 1
ATOM 712 C C . VAL A 1 93 ? 8.092 4.066 -4.347 1.00 93.44 93 VAL A C 1
ATOM 714 O O . VAL A 1 93 ? 7.251 4.136 -3.455 1.00 93.44 93 VAL A O 1
ATOM 717 N N . SER A 1 94 ? 7.988 3.170 -5.331 1.00 84.94 94 SER A N 1
ATOM 718 C CA . SER A 1 94 ? 6.879 2.214 -5.425 1.00 84.94 94 SER A CA 1
ATOM 719 C C . SER A 1 94 ? 6.834 1.258 -4.226 1.00 84.94 94 SER A C 1
ATOM 721 O O . SER A 1 94 ? 5.748 0.925 -3.740 1.00 84.94 94 SER A O 1
ATOM 723 N N . SER A 1 95 ? 7.994 0.817 -3.736 1.00 93.06 95 SER A N 1
ATOM 724 C CA . SER A 1 95 ? 8.106 -0.017 -2.536 1.00 93.06 95 SER A CA 1
ATOM 725 C C . SER A 1 95 ? 7.664 0.747 -1.285 1.00 93.06 95 SER A C 1
ATOM 727 O O . SER A 1 95 ? 6.851 0.241 -0.510 1.00 93.06 95 SER A O 1
ATOM 729 N N . ASP A 1 96 ? 8.138 1.981 -1.111 1.00 95.06 96 ASP A N 1
ATOM 730 C CA . ASP A 1 96 ? 7.803 2.823 0.041 1.00 95.06 96 ASP A CA 1
ATOM 731 C C . ASP A 1 96 ? 6.308 3.166 0.078 1.00 95.06 96 ASP A C 1
ATOM 733 O O . ASP A 1 96 ? 5.679 3.083 1.135 1.00 95.06 96 ASP A O 1
ATOM 737 N N . ILE A 1 97 ? 5.708 3.472 -1.080 1.00 93.19 97 ILE A N 1
ATOM 738 C CA . ILE A 1 97 ? 4.261 3.696 -1.210 1.00 93.19 97 ILE A CA 1
ATOM 739 C C . ILE A 1 97 ? 3.486 2.441 -0.804 1.00 93.19 97 ILE A C 1
ATOM 741 O O . ILE A 1 97 ? 2.545 2.533 -0.016 1.00 93.19 97 ILE A O 1
ATOM 745 N N . SER A 1 98 ? 3.897 1.267 -1.290 1.00 92.06 98 SER A N 1
ATOM 746 C CA . SER A 1 98 ? 3.228 -0.001 -0.970 1.00 92.06 98 SER A CA 1
ATOM 747 C C . SER A 1 98 ? 3.276 -0.302 0.531 1.00 92.06 98 SER A C 1
ATOM 749 O O . SER A 1 98 ? 2.272 -0.703 1.125 1.00 92.06 98 SER A O 1
ATOM 751 N N . LEU A 1 99 ? 4.424 -0.059 1.171 1.00 96.50 99 LEU A N 1
ATOM 752 C CA . LEU A 1 99 ? 4.588 -0.229 2.614 1.00 96.50 99 LEU A CA 1
ATOM 753 C C . LEU A 1 99 ? 3.721 0.767 3.393 1.00 96.50 99 LEU A C 1
ATOM 755 O O . LEU A 1 99 ? 3.010 0.379 4.325 1.00 96.50 99 LEU A O 1
ATOM 759 N N . ALA A 1 100 ? 3.745 2.042 3.001 1.00 94.81 100 ALA A N 1
ATOM 760 C CA . ALA A 1 100 ? 2.943 3.082 3.630 1.00 94.81 100 ALA A CA 1
ATOM 761 C C . ALA A 1 100 ? 1.445 2.761 3.534 1.00 94.81 100 ALA A C 1
ATOM 763 O O . ALA A 1 100 ? 0.741 2.843 4.545 1.00 94.81 100 ALA A O 1
ATOM 764 N N . GLN A 1 101 ? 0.977 2.320 2.365 1.00 95.44 101 GLN A N 1
ATOM 765 C CA . GLN A 1 101 ? -0.411 1.932 2.138 1.00 95.44 101 GLN A CA 1
ATOM 766 C C . GLN A 1 101 ? -0.822 0.747 3.020 1.00 95.44 101 GLN A C 1
ATOM 768 O O . GLN A 1 101 ? -1.807 0.852 3.750 1.00 95.44 101 GLN A O 1
ATOM 773 N N . ALA A 1 102 ? -0.023 -0.323 3.064 1.00 95.44 102 ALA A N 1
ATOM 774 C CA . ALA A 1 102 ? -0.290 -1.465 3.940 1.00 95.44 102 ALA A CA 1
ATOM 775 C C . ALA A 1 102 ? -0.361 -1.057 5.425 1.00 95.44 102 ALA A C 1
ATOM 777 O O . ALA A 1 102 ? -1.228 -1.520 6.172 1.00 95.44 102 ALA A O 1
ATOM 778 N N . SER A 1 103 ? 0.516 -0.145 5.857 1.00 95.75 103 SER A N 1
ATOM 779 C CA . SER A 1 103 ? 0.509 0.372 7.229 1.00 95.75 103 SER A CA 1
ATOM 780 C C . SER A 1 103 ? -0.741 1.207 7.541 1.00 95.75 103 SER A C 1
ATOM 782 O O . SER A 1 103 ? -1.279 1.135 8.650 1.00 95.75 103 SER A O 1
ATOM 784 N N . ALA A 1 104 ? -1.225 1.986 6.570 1.00 96.06 104 ALA A N 1
ATOM 785 C CA . ALA A 1 104 ? -2.434 2.788 6.702 1.00 96.06 104 ALA A CA 1
ATOM 786 C C . ALA A 1 104 ? -3.675 1.892 6.781 1.00 96.06 104 ALA A C 1
ATOM 788 O O . ALA A 1 104 ? -4.492 2.065 7.686 1.00 96.06 104 ALA A O 1
ATOM 789 N N . ASP A 1 105 ? -3.765 0.883 5.914 1.00 95.31 105 ASP A N 1
ATOM 790 C CA . ASP A 1 105 ? -4.861 -0.088 5.914 1.00 95.31 105 ASP A CA 1
ATOM 791 C C . ASP A 1 105 ? -4.932 -0.844 7.243 1.00 95.31 105 ASP A C 1
ATOM 793 O O . ASP A 1 105 ? -6.002 -0.960 7.853 1.00 95.31 105 ASP A O 1
ATOM 797 N N . GLN A 1 106 ? -3.782 -1.282 7.762 1.00 96.88 106 GLN A N 1
ATOM 798 C CA . GLN A 1 106 ? -3.713 -1.929 9.068 1.00 96.88 106 GLN A CA 1
ATOM 799 C C . GLN A 1 106 ? -4.207 -1.003 10.188 1.00 96.88 106 GLN A C 1
ATOM 801 O O . GLN A 1 106 ? -4.999 -1.439 11.029 1.00 96.88 106 GLN A O 1
ATOM 806 N N . LYS A 1 107 ? -3.793 0.272 10.192 1.00 96.69 107 LYS A N 1
ATOM 807 C CA . LYS A 1 107 ? -4.259 1.262 11.177 1.00 96.69 107 LYS A CA 1
ATOM 808 C C . LYS A 1 107 ? -5.766 1.479 11.089 1.00 96.69 107 LYS A C 1
ATOM 810 O O . LYS A 1 107 ? -6.424 1.481 12.122 1.00 96.69 107 LYS A O 1
ATOM 815 N N . ILE A 1 108 ? -6.332 1.592 9.888 1.00 96.56 108 ILE A N 1
ATOM 816 C CA . ILE A 1 108 ? -7.780 1.770 9.697 1.00 96.56 108 ILE A CA 1
ATOM 817 C C . ILE A 1 108 ? -8.552 0.580 10.276 1.00 96.56 108 ILE A C 1
ATOM 819 O O . ILE A 1 108 ? -9.529 0.768 11.007 1.00 96.56 108 ILE A O 1
ATOM 823 N N . VAL A 1 109 ? -8.110 -0.647 9.989 1.00 97.06 109 VAL A N 1
ATOM 824 C CA . VAL A 1 109 ? -8.746 -1.861 10.520 1.00 97.06 10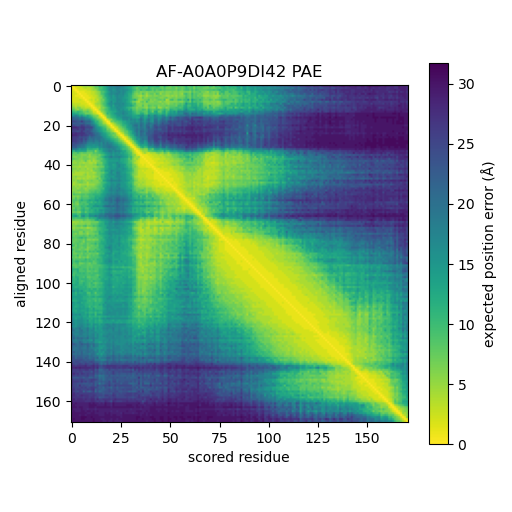9 VAL A CA 1
ATOM 825 C C . VAL A 1 109 ? -8.643 -1.908 12.045 1.00 97.06 109 VAL A C 1
ATOM 827 O O . VAL A 1 109 ? -9.635 -2.202 12.715 1.00 97.06 109 VAL A O 1
ATOM 830 N N . GLN A 1 110 ? -7.478 -1.584 12.607 1.00 96.44 110 GLN A N 1
ATOM 831 C CA . GLN A 1 110 ? -7.279 -1.529 14.056 1.00 96.44 110 GLN A CA 1
ATOM 832 C C . GLN A 1 110 ? -8.164 -0.469 14.717 1.00 96.44 110 GLN A C 1
ATOM 834 O O . GLN A 1 110 ? -8.813 -0.772 15.715 1.00 96.44 110 GLN A O 1
ATOM 839 N N . SER A 1 111 ? -8.257 0.735 14.148 1.00 97.00 111 SER A N 1
ATOM 840 C CA . SER A 1 111 ? -9.120 1.798 14.667 1.00 97.00 111 SER A CA 1
ATOM 841 C C . SER A 1 111 ? -10.594 1.395 14.656 1.00 97.00 111 SER A C 1
ATOM 843 O O . SER A 1 111 ? -11.283 1.612 15.648 1.00 97.00 111 SER A O 1
ATOM 845 N N . ARG A 1 112 ? -11.082 0.750 13.585 1.00 96.88 112 ARG A N 1
ATOM 846 C CA . ARG A 1 112 ? -12.469 0.251 13.532 1.00 96.88 112 ARG A CA 1
ATOM 847 C C . ARG A 1 112 ? -12.745 -0.784 14.619 1.00 96.88 112 ARG A C 1
ATOM 849 O O . ARG A 1 112 ? -13.737 -0.660 15.331 1.00 96.88 112 ARG A O 1
ATOM 856 N N . ARG A 1 113 ? -11.848 -1.762 14.781 1.00 96.94 113 ARG A N 1
ATOM 857 C CA . ARG A 1 113 ? -11.970 -2.787 15.831 1.00 96.94 113 ARG A CA 1
ATOM 858 C C . ARG A 1 113 ? -11.917 -2.178 17.230 1.00 96.94 113 ARG A C 1
ATOM 860 O O . ARG A 1 113 ? -12.665 -2.603 18.099 1.00 96.94 113 ARG A O 1
ATOM 867 N N . ALA A 1 114 ? -11.064 -1.179 17.450 1.00 97.19 114 ALA A N 1
ATOM 868 C CA . ALA A 1 114 ? -10.975 -0.491 18.733 1.00 97.19 114 ALA A CA 1
ATOM 869 C C . ALA A 1 114 ? -12.292 0.215 19.091 1.00 97.19 114 ALA A C 1
ATOM 871 O O . ALA A 1 114 ? -12.766 0.081 20.216 1.00 97.19 114 ALA A O 1
ATOM 872 N N . VAL A 1 115 ? -12.913 0.904 18.126 1.00 97.69 115 VAL A N 1
ATOM 873 C CA . VAL A 1 115 ? -14.229 1.532 18.322 1.00 97.69 115 VAL A CA 1
ATOM 874 C C . VAL A 1 115 ? -15.291 0.479 18.631 1.00 97.69 115 VAL A C 1
ATOM 876 O O . VAL A 1 115 ? -16.049 0.650 19.578 1.00 97.69 115 VAL A O 1
ATOM 879 N N . GLU A 1 116 ? -15.326 -0.626 17.886 1.00 97.56 116 GLU A N 1
ATOM 880 C CA . GLU A 1 116 ? -16.277 -1.717 18.126 1.00 97.56 116 GLU A CA 1
ATOM 881 C C . GLU A 1 116 ? -16.142 -2.291 19.545 1.00 97.56 116 GLU A C 1
ATOM 883 O O . GLU A 1 116 ? -17.129 -2.367 20.277 1.00 97.56 116 GLU A O 1
ATOM 888 N N . ILE A 1 117 ? -14.919 -2.604 19.977 1.00 96.56 117 ILE A N 1
ATOM 889 C CA . ILE A 1 117 ? -14.645 -3.110 21.328 1.00 96.56 117 ILE A CA 1
ATOM 890 C C . ILE A 1 117 ? -15.114 -2.113 22.388 1.00 96.56 117 ILE A C 1
ATOM 892 O O . ILE A 1 117 ? -15.785 -2.511 23.339 1.00 96.56 117 ILE A O 1
ATOM 896 N N . GLU A 1 118 ? -14.803 -0.828 22.225 1.00 96.44 118 GLU A N 1
ATOM 897 C CA . GLU A 1 118 ? -15.196 0.190 23.199 1.00 96.44 118 GLU A CA 1
ATOM 898 C C . GLU A 1 118 ? -16.720 0.356 23.255 1.00 96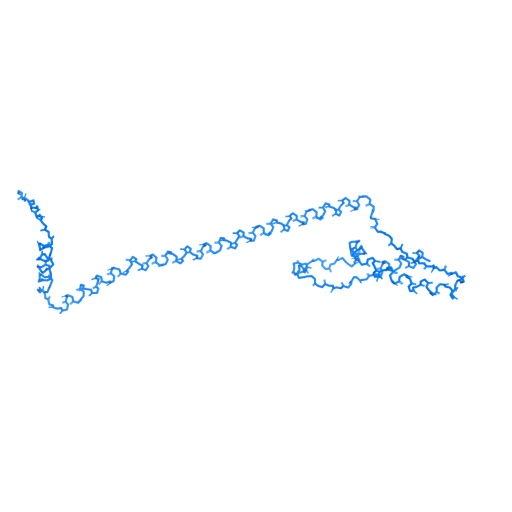.44 118 GLU A C 1
ATOM 900 O O . GLU A 1 118 ? -17.298 0.451 24.336 1.00 96.44 118 GLU A O 1
ATOM 905 N N . THR A 1 119 ? -17.404 0.302 22.108 1.00 96.62 119 THR A N 1
ATOM 906 C CA . THR A 1 119 ? -18.873 0.347 22.081 1.00 96.62 119 THR A CA 1
ATOM 907 C C . THR A 1 119 ? -19.507 -0.864 22.761 1.00 96.62 119 THR A C 1
ATOM 909 O O . THR A 1 119 ? -20.456 -0.697 23.528 1.00 96.62 119 THR A O 1
ATOM 912 N N . LEU A 1 120 ? -18.975 -2.070 22.539 1.00 96.88 120 LEU A N 1
ATOM 913 C CA . LEU A 1 120 ? -19.447 -3.288 23.200 1.00 96.88 120 LEU A CA 1
ATOM 914 C C . LEU A 1 120 ? -19.189 -3.240 24.705 1.00 96.88 120 LEU A C 1
ATOM 916 O O . LEU A 1 120 ? -20.057 -3.612 25.492 1.00 96.88 120 LEU A O 1
ATOM 920 N N . LYS A 1 121 ? -18.028 -2.729 25.118 1.00 96.50 121 LYS A N 1
ATOM 921 C CA . LYS A 1 121 ? -17.689 -2.547 26.528 1.00 96.50 121 LYS A CA 1
ATOM 922 C C . LYS A 1 121 ? -18.640 -1.563 27.210 1.00 96.50 121 LYS A C 1
ATOM 924 O O . LYS A 1 121 ? -19.192 -1.885 28.257 1.00 96.50 121 LYS A O 1
ATOM 929 N N . ALA A 1 122 ? -18.910 -0.419 26.582 1.00 95.50 122 ALA A N 1
ATOM 930 C CA . ALA A 1 122 ? -19.869 0.554 27.095 1.00 95.50 122 ALA A CA 1
ATOM 931 C C . ALA A 1 122 ? -21.282 -0.043 27.232 1.00 95.50 122 ALA A C 1
ATOM 933 O O . ALA A 1 122 ? -21.972 0.200 28.221 1.00 95.50 122 ALA A O 1
ATOM 934 N N . GLN A 1 123 ? -21.721 -0.862 26.270 1.00 95.00 123 GLN A N 1
ATOM 935 C CA . GLN A 1 123 ? -23.003 -1.568 26.364 1.00 95.00 123 GLN A CA 1
ATOM 936 C C . GLN A 1 123 ? -23.019 -2.580 27.517 1.00 95.00 123 GLN A C 1
ATOM 938 O O . GLN A 1 123 ? -23.977 -2.592 28.293 1.00 95.00 123 GLN A O 1
ATOM 943 N N . ALA A 1 124 ? -21.951 -3.366 27.663 1.00 95.06 124 ALA A N 1
ATOM 944 C CA . ALA A 1 124 ? -21.808 -4.359 28.724 1.00 95.06 124 ALA A CA 1
ATOM 945 C C . ALA A 1 124 ? -21.783 -3.731 30.128 1.00 95.06 124 ALA A C 1
ATOM 947 O O . ALA A 1 124 ? -22.284 -4.331 31.075 1.00 95.06 124 ALA A O 1
ATOM 948 N N . GLU A 1 125 ? -21.253 -2.515 30.281 1.00 94.75 125 GLU A N 1
ATOM 949 C CA . GLU A 1 125 ? -21.283 -1.780 31.554 1.00 94.75 125 GLU A CA 1
ATOM 950 C C . GLU A 1 125 ? -22.687 -1.240 31.889 1.00 94.75 125 GLU A C 1
ATOM 952 O O . GLU A 1 125 ? -23.094 -1.218 33.054 1.00 94.75 125 GLU A O 1
ATOM 957 N N . VAL A 1 126 ? -23.466 -0.838 30.878 1.00 95.50 126 VAL A N 1
ATOM 958 C CA . VAL A 1 126 ? -24.818 -0.278 31.063 1.00 95.50 126 VAL A CA 1
ATOM 959 C C . VAL A 1 126 ? -25.879 -1.361 31.288 1.00 95.50 126 VAL A C 1
ATOM 961 O O . VAL A 1 126 ? -26.858 -1.128 32.002 1.00 95.50 126 VAL A O 1
ATOM 964 N N . GLU A 1 127 ? -25.718 -2.542 30.696 1.00 94.94 127 GLU A N 1
ATOM 965 C CA . GLU A 1 127 ? -26.664 -3.657 30.808 1.00 94.94 127 GLU A CA 1
ATOM 966 C C . GLU A 1 127 ? -27.015 -4.054 32.260 1.00 94.94 127 GLU A C 1
ATOM 968 O O . GLU A 1 127 ? -28.209 -4.049 32.590 1.00 94.94 127 GLU A O 1
ATOM 973 N N . PRO A 1 128 ? -26.057 -4.313 33.175 1.00 94.81 128 PRO A N 1
ATOM 974 C CA . PRO A 1 128 ? -26.374 -4.669 34.558 1.00 94.81 128 PRO A CA 1
ATOM 975 C C . PRO A 1 128 ? -27.068 -3.528 35.311 1.00 94.81 128 PRO A C 1
ATOM 977 O O . PRO A 1 128 ? -27.952 -3.784 36.131 1.00 94.81 128 PRO A O 1
ATOM 980 N N . LEU A 1 129 ? -26.732 -2.268 35.007 1.00 94.50 129 LEU A N 1
ATOM 981 C CA . LEU A 1 129 ? -27.395 -1.104 35.602 1.00 94.50 129 LEU A CA 1
ATOM 982 C C . LEU A 1 129 ? -28.863 -1.027 35.174 1.00 94.50 129 LEU A C 1
ATOM 984 O O . LEU A 1 129 ? -29.742 -0.800 36.007 1.00 94.50 129 LEU A O 1
ATOM 988 N N . ARG A 1 130 ? -29.150 -1.266 33.888 1.00 95.25 130 ARG A N 1
ATOM 989 C CA . ARG A 1 130 ? -30.527 -1.329 33.375 1.00 95.25 130 ARG A CA 1
ATOM 990 C C . ARG A 1 130 ? -31.298 -2.504 33.965 1.00 95.25 130 ARG A C 1
ATOM 992 O O . ARG A 1 130 ? -32.442 -2.315 34.375 1.00 95.25 130 ARG A O 1
ATOM 999 N N . ALA A 1 131 ? -30.682 -3.682 34.051 1.00 94.12 131 ALA A N 1
ATOM 1000 C CA . ALA A 1 131 ? -31.296 -4.859 34.660 1.00 94.12 131 ALA A CA 1
ATOM 1001 C C . ALA A 1 131 ? -31.655 -4.606 36.135 1.00 94.12 131 ALA A C 1
ATOM 1003 O O . ALA A 1 131 ? -32.781 -4.876 36.556 1.00 94.12 131 ALA A O 1
ATOM 1004 N N . MET A 1 132 ? -30.742 -4.007 36.905 1.00 91.06 132 MET A N 1
ATOM 1005 C CA . MET A 1 132 ? -30.987 -3.642 38.302 1.00 91.06 132 MET A CA 1
ATOM 1006 C C . MET A 1 132 ? -32.090 -2.584 38.429 1.00 91.06 132 MET A C 1
ATOM 1008 O O . MET A 1 132 ? -32.992 -2.727 39.254 1.00 91.06 132 MET A O 1
ATOM 1012 N N . ALA A 1 133 ? -32.072 -1.543 37.593 1.00 93.56 133 ALA A N 1
ATOM 1013 C CA . ALA A 1 133 ? -33.118 -0.522 37.584 1.00 93.56 133 ALA A CA 1
ATOM 1014 C C . ALA A 1 133 ? -34.503 -1.114 37.263 1.00 93.56 133 ALA A C 1
ATOM 1016 O O . ALA A 1 133 ? -35.498 -0.733 37.888 1.00 93.56 133 ALA A O 1
ATOM 1017 N N . ALA A 1 134 ? -34.575 -2.075 36.336 1.00 93.56 134 ALA A N 1
ATOM 1018 C CA . ALA A 1 134 ? -35.808 -2.784 36.006 1.00 93.56 134 ALA A CA 1
ATOM 1019 C C . ALA A 1 134 ? -36.331 -3.595 37.204 1.00 93.56 134 ALA A C 1
ATOM 1021 O O . ALA A 1 134 ? -37.493 -3.438 37.581 1.00 93.56 134 ALA A O 1
ATOM 1022 N N . GLN A 1 135 ? -35.460 -4.369 37.863 1.00 88.38 135 GLN A N 1
ATOM 1023 C CA . GLN A 1 135 ? -35.800 -5.129 39.073 1.00 88.38 135 GLN A CA 1
ATOM 1024 C C . GLN A 1 135 ? -36.300 -4.223 40.206 1.00 88.38 135 GLN A C 1
ATOM 1026 O O . GLN A 1 135 ? -37.320 -4.507 40.834 1.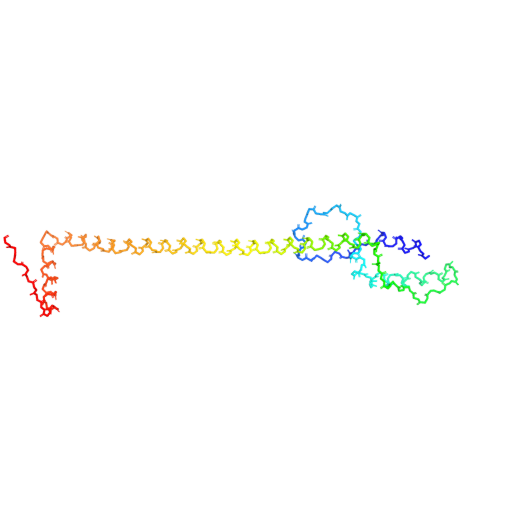00 88.38 135 GLN A O 1
ATOM 1031 N N . LEU A 1 136 ? -35.623 -3.097 40.455 1.00 88.06 136 LEU A N 1
ATOM 1032 C CA . LEU A 1 136 ? -36.045 -2.126 41.469 1.00 88.06 136 LEU A CA 1
ATOM 1033 C C . LEU A 1 136 ? -37.401 -1.491 41.128 1.00 88.06 136 LEU A C 1
ATOM 1035 O O . LEU A 1 136 ? -38.224 -1.269 42.018 1.00 88.06 136 LEU A O 1
ATOM 1039 N N . THR A 1 137 ? -37.658 -1.222 39.847 1.00 89.31 137 THR A N 1
ATOM 1040 C CA . THR A 1 137 ? -38.935 -0.665 39.377 1.00 89.31 137 THR A CA 1
ATOM 1041 C C . THR A 1 137 ? -40.084 -1.654 39.573 1.00 89.31 137 THR A C 1
ATOM 1043 O O . THR A 1 137 ? -41.156 -1.265 40.039 1.00 89.31 137 THR A O 1
ATOM 1046 N N . GLU A 1 138 ? -39.869 -2.931 39.260 1.00 88.25 138 GLU A N 1
ATOM 1047 C CA . GLU A 1 138 ? -40.842 -3.998 39.502 1.00 88.25 138 GLU A CA 1
ATOM 1048 C C . GLU A 1 138 ? -41.131 -4.157 40.999 1.00 88.25 138 GLU A C 1
ATOM 1050 O O . GLU A 1 138 ? -42.287 -4.167 41.424 1.00 88.25 138 GLU A O 1
ATOM 1055 N N . LEU A 1 139 ? -40.086 -4.159 41.826 1.00 85.69 139 LEU A N 1
ATOM 1056 C CA . LEU A 1 139 ? -40.223 -4.263 43.274 1.00 85.69 139 LEU A CA 1
ATOM 1057 C C . LEU A 1 139 ? -40.983 -3.072 43.874 1.00 85.69 139 LEU A C 1
ATOM 1059 O O . LEU A 1 139 ? -41.805 -3.258 44.769 1.00 85.69 139 LEU A O 1
ATOM 1063 N N . LYS A 1 140 ? -40.775 -1.860 43.339 1.00 83.81 140 LYS A N 1
ATOM 1064 C CA . LYS A 1 140 ? -41.532 -0.656 43.717 1.00 83.81 140 LYS A CA 1
ATOM 1065 C C . LYS A 1 140 ? -43.020 -0.772 43.366 1.00 83.81 140 LYS A C 1
ATOM 1067 O O . LYS A 1 140 ? -43.854 -0.304 44.140 1.00 83.81 140 LYS A O 1
ATOM 1072 N N . ARG A 1 141 ? -43.372 -1.392 42.231 1.00 88.00 141 ARG A N 1
ATOM 1073 C CA . ARG A 1 141 ? -44.779 -1.630 41.843 1.00 88.00 141 ARG A CA 1
ATOM 1074 C C . ARG A 1 141 ? -45.493 -2.595 42.790 1.00 88.00 141 ARG A C 1
ATOM 1076 O O . ARG A 1 141 ? -46.680 -2.418 43.034 1.00 88.00 141 ARG A O 1
ATOM 1083 N N . ASN A 1 142 ? -44.770 -3.550 43.370 1.00 82.62 142 ASN A N 1
ATOM 1084 C CA . ASN A 1 142 ? -45.319 -4.567 44.274 1.00 82.62 142 ASN A CA 1
ATOM 1085 C C . ASN A 1 142 ? -45.624 -4.051 45.702 1.00 82.62 142 ASN A C 1
ATOM 1087 O O . ASN A 1 142 ? -46.075 -4.818 46.553 1.00 82.62 142 ASN A O 1
ATOM 1091 N N . GLY A 1 143 ? -45.424 -2.754 45.969 1.00 81.94 143 GLY A N 1
ATOM 1092 C CA . GLY A 1 143 ? -45.833 -2.076 47.204 1.00 81.94 143 GLY A CA 1
ATOM 1093 C C . GLY A 1 143 ? -44.695 -1.814 48.206 1.00 81.94 143 GLY A C 1
ATOM 1094 O O . GLY A 1 143 ? -43.595 -2.350 48.078 1.00 81.94 143 GLY A O 1
ATOM 1095 N N . PRO A 1 144 ? -44.939 -0.992 49.247 1.00 77.69 144 PRO A N 1
ATOM 1096 C CA . PRO A 1 144 ? -43.886 -0.454 50.121 1.00 77.69 144 PRO A CA 1
ATOM 1097 C C . PRO A 1 144 ? -43.160 -1.512 50.972 1.00 77.69 144 PRO A C 1
ATOM 1099 O O . PRO A 1 144 ? -42.000 -1.318 51.319 1.00 77.69 144 PRO A O 1
ATOM 1102 N N . ARG A 1 145 ? -43.803 -2.651 51.271 1.00 80.44 145 ARG A N 1
ATOM 1103 C CA . ARG A 1 145 ? -43.199 -3.774 52.021 1.00 80.44 145 ARG A CA 1
ATOM 1104 C C . ARG A 1 145 ? -42.491 -4.812 51.141 1.00 80.44 145 ARG A C 1
ATOM 1106 O O . ARG A 1 145 ? -41.843 -5.712 51.671 1.00 80.44 145 ARG A O 1
ATOM 1113 N N . ALA A 1 146 ? -42.595 -4.716 49.814 1.00 81.75 146 ALA A N 1
ATOM 1114 C CA . ALA A 1 146 ? -42.028 -5.717 48.908 1.00 81.75 146 ALA A CA 1
ATOM 1115 C C . ALA A 1 146 ? -40.492 -5.785 49.003 1.00 81.75 146 ALA A C 1
ATOM 1117 O O . ALA A 1 146 ? -39.920 -6.874 48.980 1.00 81.75 146 ALA A O 1
ATOM 1118 N N . LEU A 1 147 ? -39.829 -4.640 49.197 1.00 80.75 147 LEU A N 1
ATOM 1119 C CA . LEU A 1 147 ? -38.375 -4.558 49.365 1.00 80.75 147 LEU A CA 1
ATOM 1120 C C . LEU A 1 147 ? -37.887 -5.235 50.655 1.00 80.75 147 LEU A C 1
ATOM 1122 O O . LEU A 1 147 ? -36.909 -5.982 50.627 1.00 80.75 147 LEU A O 1
ATOM 1126 N N . GLU A 1 148 ? -38.581 -5.018 51.774 1.00 82.81 148 GLU A N 1
ATOM 1127 C CA . GLU A 1 148 ? -38.247 -5.651 53.057 1.00 82.81 148 GLU A CA 1
ATOM 1128 C C . GLU A 1 148 ? -38.380 -7.176 52.980 1.00 82.81 148 GLU A C 1
ATOM 1130 O O . GLU A 1 148 ? -37.502 -7.910 53.439 1.00 82.81 148 GLU A O 1
ATOM 1135 N N . LEU A 1 149 ? -39.453 -7.662 52.350 1.00 82.38 149 LEU A N 1
ATOM 1136 C CA . LEU A 1 149 ? -39.683 -9.091 52.139 1.00 82.38 149 LEU A CA 1
ATOM 1137 C C . LEU A 1 149 ? -38.638 -9.705 51.197 1.00 82.38 149 LEU A C 1
ATOM 1139 O O . LEU A 1 149 ? -38.145 -10.800 51.467 1.00 82.38 149 LEU A O 1
ATOM 1143 N N . TYR A 1 150 ? -38.246 -8.993 50.137 1.00 82.19 150 TYR A N 1
ATOM 1144 C CA . TYR A 1 150 ? -37.176 -9.418 49.235 1.00 82.19 150 TYR A CA 1
ATOM 1145 C C . TYR A 1 150 ? -35.832 -9.546 49.965 1.00 82.19 150 TYR A C 1
ATOM 1147 O O . TYR A 1 150 ? -35.203 -10.604 49.909 1.00 82.19 150 TYR A O 1
ATOM 1155 N N . LEU A 1 151 ? -35.425 -8.524 50.728 1.00 85.00 151 LEU A N 1
ATOM 1156 C CA . LEU A 1 151 ? -34.195 -8.561 51.529 1.00 85.00 151 LEU A CA 1
ATOM 1157 C C . LEU A 1 151 ? -34.215 -9.691 52.563 1.00 85.00 151 LEU A C 1
ATOM 1159 O O . LEU A 1 151 ? -33.206 -10.373 52.752 1.00 85.00 151 LEU A O 1
ATOM 1163 N N . ARG A 1 152 ? -35.363 -9.928 53.207 1.00 84.12 152 ARG A N 1
ATOM 1164 C CA . ARG A 1 152 ? -35.543 -11.048 54.137 1.00 84.12 152 ARG A CA 1
ATOM 1165 C C . ARG A 1 152 ? -35.350 -12.396 53.437 1.00 84.12 152 ARG A C 1
ATOM 1167 O O . ARG A 1 152 ? -34.612 -13.233 53.949 1.00 84.12 152 ARG A O 1
ATOM 1174 N N . ASN A 1 153 ? -35.958 -12.597 52.269 1.00 84.88 153 ASN A N 1
ATOM 1175 C CA . ASN A 1 153 ? -35.850 -13.847 51.512 1.00 84.88 153 ASN A CA 1
ATOM 1176 C C . ASN A 1 153 ? -34.428 -14.088 50.983 1.00 84.88 153 ASN A C 1
ATOM 1178 O O . ASN A 1 153 ? -33.927 -15.209 51.057 1.00 84.88 153 ASN A O 1
ATOM 1182 N N . VAL A 1 154 ? -33.745 -13.042 50.509 1.00 85.50 154 VAL A N 1
ATOM 1183 C CA . VAL A 1 154 ? -32.341 -13.126 50.074 1.00 85.50 154 VAL A CA 1
ATOM 1184 C C . VAL A 1 154 ? -31.423 -13.468 51.249 1.00 85.50 154 VAL A C 1
ATOM 1186 O O . VAL A 1 154 ? -30.596 -14.370 51.126 1.00 85.50 154 VAL A O 1
ATOM 1189 N N . ARG A 1 155 ? -31.606 -12.827 52.414 1.00 83.94 155 ARG A N 1
ATOM 1190 C CA . ARG A 1 155 ? -30.858 -13.160 53.638 1.00 83.94 155 ARG A CA 1
ATOM 1191 C C . ARG A 1 155 ? -31.069 -14.608 54.058 1.00 83.94 155 ARG A C 1
ATOM 1193 O O . ARG A 1 155 ? -30.095 -15.291 54.335 1.00 83.94 155 ARG A O 1
ATOM 1200 N N . LEU A 1 156 ? -32.310 -15.096 54.061 1.00 85.19 156 LEU A N 1
ATOM 1201 C CA . LEU A 1 156 ? -32.607 -16.494 54.393 1.00 85.19 156 LEU A CA 1
ATOM 1202 C C . LEU A 1 156 ? -31.898 -17.475 53.446 1.00 85.19 156 LEU A C 1
ATOM 1204 O O . LEU A 1 156 ? -31.365 -18.478 53.911 1.00 85.19 156 LEU A O 1
ATOM 1208 N N . ARG A 1 157 ? -31.825 -17.175 52.141 1.00 83.81 157 ARG A N 1
ATOM 1209 C CA . ARG A 1 157 ? -31.069 -17.996 51.176 1.00 83.81 157 ARG A CA 1
ATOM 1210 C C . ARG A 1 157 ? -29.560 -17.954 51.425 1.00 83.81 157 ARG A C 1
ATOM 1212 O O . ARG A 1 157 ? -28.931 -19.007 51.411 1.00 83.81 157 ARG A O 1
ATOM 1219 N N . LEU A 1 158 ? -29.000 -16.773 51.692 1.00 82.19 158 LEU A N 1
ATOM 1220 C CA . LEU A 1 158 ? -27.585 -16.605 52.042 1.00 82.19 158 LEU A CA 1
ATOM 1221 C C . LEU A 1 158 ? -27.226 -17.355 53.326 1.00 82.19 158 LEU A C 1
ATOM 1223 O O . LEU A 1 158 ? -26.229 -18.065 53.349 1.00 82.19 158 LEU A O 1
ATOM 1227 N N . TYR A 1 159 ? -28.058 -17.260 54.364 1.00 82.06 159 TYR A N 1
ATOM 1228 C CA . TYR A 1 159 ? -27.861 -18.005 55.608 1.00 82.06 159 TYR A CA 1
ATOM 1229 C C . TYR A 1 159 ? -27.949 -19.519 55.409 1.00 82.06 159 TYR A C 1
ATOM 1231 O O . TYR A 1 159 ? -27.244 -20.251 56.088 1.00 82.06 159 TYR A O 1
ATOM 1239 N N . ASN A 1 160 ? -28.763 -19.991 54.462 1.00 78.94 160 ASN A N 1
ATOM 1240 C CA . ASN A 1 160 ? -28.845 -21.414 54.130 1.00 78.94 160 ASN A CA 1
ATOM 1241 C C . ASN A 1 160 ? -27.602 -21.915 53.360 1.00 78.94 160 ASN A C 1
ATOM 1243 O O . ASN A 1 160 ? -27.231 -23.077 53.467 1.00 78.94 160 ASN A O 1
ATOM 1247 N N . GLN A 1 161 ? -26.939 -21.045 52.589 1.00 77.31 161 GLN A N 1
ATOM 1248 C CA . GLN A 1 161 ? -25.700 -21.377 51.868 1.00 77.31 161 GLN A CA 1
ATOM 1249 C C . GLN A 1 161 ? -24.423 -21.130 52.686 1.00 77.31 161 GLN A C 1
ATOM 1251 O O . GLN A 1 161 ? -23.379 -21.706 52.381 1.00 77.31 161 GLN A O 1
ATOM 1256 N N . ALA A 1 162 ? -24.475 -20.286 53.715 1.00 76.19 162 ALA A N 1
ATOM 1257 C CA . ALA A 1 162 ? -23.317 -19.949 54.531 1.00 76.19 162 ALA A CA 1
ATOM 1258 C C . ALA A 1 162 ? -23.055 -21.016 55.611 1.00 76.19 162 ALA A C 1
ATOM 1260 O O . ALA A 1 162 ? -23.836 -21.179 56.542 1.00 76.19 162 ALA A O 1
ATOM 1261 N N . GLN A 1 163 ? -21.905 -21.698 55.537 1.00 66.44 163 GLN A N 1
ATOM 1262 C CA . GLN A 1 163 ? -21.455 -22.662 56.562 1.00 66.44 163 GLN A CA 1
ATOM 1263 C C . GLN A 1 163 ? -20.980 -22.007 57.872 1.00 66.44 163 GLN A C 1
ATOM 1265 O O . GLN A 1 163 ? -20.921 -22.664 58.910 1.00 66.44 163 GLN A O 1
ATOM 1270 N N . ARG A 1 164 ? -20.615 -20.720 57.842 1.00 62.66 164 ARG A N 1
ATOM 1271 C CA . ARG A 1 164 ? -20.167 -19.951 59.010 1.00 62.66 164 ARG A CA 1
ATOM 1272 C C . ARG A 1 164 ? -20.649 -18.511 58.884 1.00 62.66 164 ARG A C 1
ATOM 1274 O O . ARG A 1 164 ? -20.432 -17.881 57.854 1.00 62.66 164 ARG A O 1
ATOM 1281 N N . VAL A 1 165 ? -21.268 -17.994 59.941 1.00 71.19 165 VAL A N 1
ATOM 1282 C CA . VAL A 1 165 ? -21.687 -16.592 60.050 1.00 71.19 165 VAL A CA 1
ATOM 1283 C C . VAL A 1 165 ? -20.853 -15.951 61.152 1.00 71.19 165 VAL A C 1
ATOM 1285 O O . VAL A 1 165 ? -20.879 -16.416 62.288 1.00 71.19 165 VAL A O 1
ATOM 1288 N N . ILE A 1 166 ? -20.096 -14.910 60.810 1.00 70.56 166 ILE A N 1
ATOM 1289 C CA . ILE A 1 166 ? -19.337 -14.101 61.767 1.00 70.56 166 ILE A CA 1
ATOM 1290 C C . ILE A 1 166 ? -20.092 -12.779 61.902 1.00 70.56 166 ILE A C 1
ATOM 1292 O O . ILE A 1 166 ? -20.258 -12.056 60.922 1.00 70.56 166 ILE A O 1
ATOM 1296 N N . LEU A 1 167 ? -20.612 -12.510 63.096 1.00 74.31 167 LEU A N 1
ATOM 1297 C CA . LEU A 1 167 ? -21.286 -11.261 63.441 1.00 74.31 167 LEU A CA 1
ATOM 1298 C C . LEU A 1 167 ? -20.302 -10.398 64.227 1.00 74.31 167 LEU A C 1
ATOM 1300 O O . LEU A 1 167 ? -19.895 -10.782 65.322 1.00 74.31 167 LEU A O 1
ATOM 1304 N N . GLU A 1 168 ? -19.929 -9.245 63.677 1.00 61.00 168 GLU A N 1
ATOM 1305 C CA . GLU A 1 168 ? -19.280 -8.204 64.472 1.00 61.00 168 GLU A CA 1
ATOM 1306 C C . GLU A 1 168 ? -20.310 -7.581 65.416 1.00 61.00 168 GLU A C 1
ATOM 1308 O O . GLU A 1 168 ? -21.370 -7.108 64.996 1.00 61.00 168 GLU A O 1
ATOM 1313 N N . VAL A 1 169 ? -19.989 -7.603 66.708 1.00 59.62 169 VAL A N 1
ATOM 1314 C CA . VAL A 1 169 ? -20.728 -6.887 67.744 1.00 59.62 169 VAL A CA 1
ATOM 1315 C C . VAL A 1 169 ? -20.289 -5.427 67.667 1.00 59.62 169 VAL A C 1
ATOM 1317 O O . VAL A 1 169 ? -19.116 -5.129 67.870 1.00 59.62 169 VAL A O 1
ATOM 1320 N N . LYS A 1 170 ? -21.215 -4.522 67.332 1.00 49.91 170 LYS A N 1
ATOM 1321 C CA . LYS A 1 170 ? -20.991 -3.082 67.509 1.00 49.91 170 LYS A CA 1
ATOM 1322 C C . LYS A 1 170 ? -21.055 -2.764 69.005 1.00 49.91 170 LYS A C 1
ATOM 1324 O O . LYS A 1 170 ? -22.076 -3.077 69.618 1.00 49.91 170 LYS A O 1
ATOM 1329 N N . GLU A 1 171 ? -19.982 -2.182 69.543 1.00 40.97 171 GLU A N 1
ATOM 1330 C CA . GLU A 1 171 ? -19.996 -1.457 70.828 1.00 40.97 171 GLU A CA 1
ATOM 1331 C C . GLU A 1 171 ? -20.931 -0.241 70.779 1.00 40.97 171 GLU A C 1
ATOM 1333 O O . GLU A 1 171 ? -21.047 0.386 69.695 1.00 40.97 171 GLU A O 1
#

Foldseek 3Di:
DVVVLVVCQFVDDQDCPPDVVCPVVPPVPPDPHDDLVSCQVCQVVVQVVVQVVQVVCCVVPVDHDPGDHDPGDDDPPVVVVVVVVVVVVVVVVVVVVVVVVVVVVVVVVVVVVVVVVVVVVVVVVVVVVVVVVVVVVVQVVVDDCSVVVVVVVVVVVVVVVDPDDDDDDDD

Secondary structure (DSSP, 8-state):
-HHHHHHHHHT--------GGGGG-TT-----S--HHHHHHTHHHHHHHHHHHHHHHHHHHS---S-------PPPHHHHHHHHHHHHHHHHHHHHHHHHHHHHHHHHHHHHHHHHHHHHHHHHHHHHHHHHHHHHHHHHHT-TTHHHHHHHHHHHHHHHH-S--------